Protein AF-A0A6G0KEN0-F1 (afdb_monomer)

Sequence (70 aa):
MLAECGVDRMEIKQCDVDTAFLYGKLEEEIYMELPEGLRELLDLTEAEVEDDVVCMLLQSLCGLKQASRV

Organism: NCBI:txid53985

pLDDT: mean 70.42, std 14.16, range [44.5, 89.31]

Nearest PDB structures (foldseek):
  3j81-assembly1_a  TM=2.977E-01  e=9.154E+00  Kluyveromyces lactis

Secondary structure (DSSP, 8-state):
--SSTTTS---------HHHHHTPPPSS--EEEPPHHHHHHHHHTT----TT-EEEP-SPPTT-TTT---

Solvent-accessible surface area (backbone atoms only — not comparable to full-atom values): 4815 Å² total; per-residue (Å²): 141,79,83,70,64,78,79,52,94,62,85,82,78,83,75,84,67,76,62,65,36,48,68,33,75,60,93,63,92,43,74,40,79,62,53,66,76,55,52,54,52,36,64,75,66,73,52,90,71,66,92,86,62,62,41,73,60,81,48,35,54,74,83,44,87,70,56,71,82,125

Mean predicted aligned error: 13.86 Å

Structure (mmCIF, N/CA/C/O backbone):
data_AF-A0A6G0KEN0-F1
#
_entry.id   AF-A0A6G0KEN0-F1
#
loop_
_atom_site.group_PDB
_atom_site.id
_atom_site.type_symbol
_atom_site.label_atom_id
_atom_site.label_alt_id
_atom_site.label_comp_id
_atom_site.label_asym_id
_atom_site.label_entity_id
_atom_site.label_seq_id
_atom_site.pdbx_PDB_ins_code
_atom_site.Cartn_x
_atom_site.Cartn_y
_atom_site.Cartn_z
_atom_site.occupancy
_atom_site.B_iso_or_equiv
_atom_site.auth_seq_id
_atom_site.auth_comp_id
_atom_site.auth_asym_id
_atom_site.auth_atom_id
_atom_site.pdbx_PDB_model_num
ATOM 1 N N . MET A 1 1 ? -35.330 -10.206 0.552 1.00 44.50 1 MET A N 1
ATOM 2 C CA . MET A 1 1 ? -36.451 -9.733 -0.291 1.00 44.50 1 MET A CA 1
ATOM 3 C C . MET A 1 1 ? -35.964 -9.524 -1.727 1.00 44.50 1 MET A C 1
ATOM 5 O O . MET A 1 1 ? -35.772 -8.395 -2.140 1.00 44.50 1 MET A O 1
ATOM 9 N N . LEU A 1 2 ? -35.701 -10.603 -2.476 1.00 45.12 2 LEU A N 1
ATOM 10 C CA . LEU A 1 2 ? -35.375 -10.542 -3.919 1.00 45.12 2 LEU A CA 1
ATOM 11 C C . LEU A 1 2 ? -36.303 -11.434 -4.765 1.00 45.12 2 LEU A C 1
ATOM 13 O O . LEU A 1 2 ? -36.196 -11.453 -5.983 1.00 45.12 2 LEU A O 1
ATOM 17 N N . ALA A 1 3 ? -37.213 -12.178 -4.127 1.00 47.59 3 ALA A N 1
ATOM 18 C CA . ALA A 1 3 ? -38.065 -13.157 -4.801 1.00 47.59 3 ALA A CA 1
ATOM 19 C C . ALA A 1 3 ? -39.402 -12.580 -5.303 1.00 47.59 3 ALA A C 1
ATOM 21 O O . ALA A 1 3 ? -40.071 -13.226 -6.099 1.00 47.59 3 ALA A O 1
ATOM 22 N N . GLU A 1 4 ? -39.798 -11.383 -4.859 1.00 51.47 4 GLU A N 1
ATOM 23 C CA . GLU A 1 4 ? -41.140 -10.837 -5.131 1.00 51.47 4 GLU A CA 1
ATOM 24 C C . GLU A 1 4 ? -41.178 -9.842 -6.307 1.00 51.47 4 GLU A C 1
ATOM 26 O O . GLU A 1 4 ? -42.220 -9.655 -6.926 1.00 51.47 4 GLU A O 1
ATOM 31 N N . CYS A 1 5 ? -40.034 -9.277 -6.712 1.00 50.59 5 CYS A N 1
ATOM 32 C CA . CYS A 1 5 ? -39.964 -8.266 -7.781 1.00 50.59 5 CYS A CA 1
ATOM 33 C C . CYS A 1 5 ? -40.076 -8.831 -9.211 1.00 50.59 5 CYS A C 1
ATOM 35 O O . CYS A 1 5 ? -39.908 -8.092 -10.175 1.00 50.59 5 CYS A O 1
ATOM 37 N N . GLY A 1 6 ? -40.314 -10.136 -9.375 1.00 51.88 6 GLY A N 1
ATOM 38 C CA . GLY A 1 6 ? -40.504 -10.753 -10.693 1.00 51.88 6 GLY A CA 1
ATOM 39 C C . GLY A 1 6 ? -41.938 -10.666 -11.226 1.00 51.88 6 GLY A C 1
ATOM 40 O O . GLY A 1 6 ? -42.155 -10.910 -12.411 1.00 51.88 6 GLY A O 1
ATOM 41 N N . VAL A 1 7 ? -42.915 -10.356 -10.364 1.00 58.31 7 VAL A N 1
ATOM 42 C CA . VAL A 1 7 ? -44.349 -10.405 -10.709 1.00 58.31 7 VAL A CA 1
ATOM 43 C C . VAL A 1 7 ? -44.861 -9.054 -11.205 1.00 58.31 7 VAL A C 1
ATOM 45 O O . VAL A 1 7 ? -45.603 -8.998 -12.185 1.00 58.31 7 VAL A O 1
ATOM 48 N N . ASP A 1 8 ? -44.381 -7.965 -10.615 1.00 61.00 8 ASP A N 1
ATOM 49 C CA . ASP A 1 8 ? -44.636 -6.612 -11.091 1.00 61.00 8 ASP A CA 1
ATOM 50 C C . ASP A 1 8 ? -43.415 -6.164 -11.884 1.00 61.00 8 ASP A C 1
ATOM 52 O O . ASP A 1 8 ? -42.318 -6.158 -11.339 1.00 61.00 8 ASP A O 1
ATOM 56 N N . ARG A 1 9 ? -43.576 -5.826 -13.170 1.00 55.69 9 ARG A N 1
ATOM 57 C CA . ARG A 1 9 ? -42.517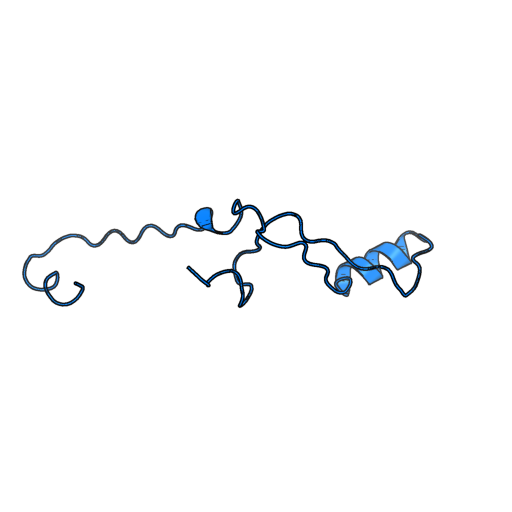 -5.383 -14.104 1.00 55.69 9 ARG A CA 1
ATOM 58 C C . ARG A 1 9 ? -41.829 -4.076 -13.660 1.00 55.69 9 ARG A C 1
ATOM 60 O O . ARG A 1 9 ? -41.879 -3.069 -14.362 1.00 55.69 9 ARG A O 1
ATOM 67 N N . MET A 1 10 ? -41.220 -4.066 -12.487 1.00 64.19 10 MET A N 1
ATOM 68 C CA . MET A 1 10 ? -40.443 -2.962 -11.964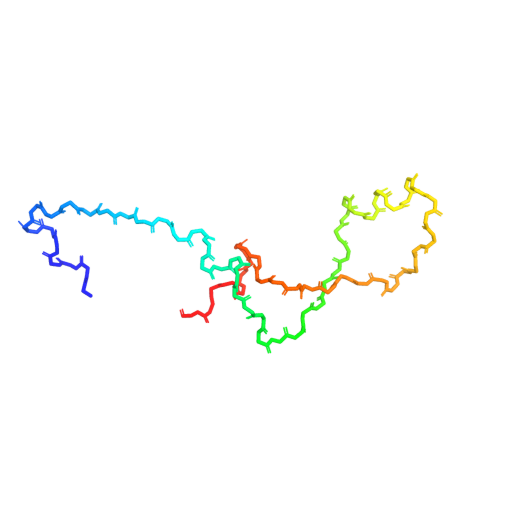 1.00 64.19 10 MET A CA 1
ATOM 69 C C . MET A 1 10 ? -39.078 -2.979 -12.645 1.00 64.19 10 MET A C 1
ATOM 71 O O . MET A 1 10 ? -38.378 -3.991 -12.645 1.00 64.19 10 MET A O 1
ATOM 75 N N . GLU A 1 11 ? -38.706 -1.854 -13.254 1.00 61.12 11 GLU A N 1
ATOM 76 C CA . GLU A 1 11 ? -37.371 -1.668 -13.814 1.00 61.12 11 GLU A CA 1
ATOM 77 C C . GLU A 1 11 ? -36.337 -1.731 -12.686 1.00 61.12 11 GLU A C 1
ATOM 79 O O . GLU A 1 11 ? -36.239 -0.828 -11.851 1.00 61.12 11 GLU A O 1
ATOM 84 N N . ILE A 1 12 ? -35.552 -2.806 -12.659 1.00 62.59 12 ILE A N 1
ATOM 85 C CA . ILE A 1 12 ? -34.416 -2.928 -11.751 1.00 62.59 12 ILE A CA 1
ATOM 86 C C . ILE A 1 12 ? -33.292 -2.060 -12.315 1.00 62.59 12 ILE A C 1
ATOM 88 O O . ILE A 1 12 ? -32.631 -2.429 -13.284 1.00 62.59 12 ILE A O 1
ATOM 92 N N . LYS A 1 13 ? -33.067 -0.896 -11.705 1.00 62.78 13 LYS A N 1
ATOM 93 C CA . LYS A 1 13 ? -31.860 -0.100 -11.938 1.00 62.78 13 LYS A CA 1
ATOM 94 C C . LYS A 1 13 ? -30.791 -0.546 -10.950 1.00 62.78 13 LYS A C 1
ATOM 96 O O . LYS A 1 13 ? -30.833 -0.191 -9.776 1.00 62.78 13 LYS A O 1
ATOM 101 N N . GLN A 1 14 ? -29.856 -1.358 -11.432 1.00 58.38 14 GLN A N 1
ATOM 102 C CA . GLN A 1 14 ? -28.617 -1.647 -10.722 1.00 58.38 14 GLN A CA 1
ATOM 103 C C . GLN A 1 14 ? -27.714 -0.417 -10.848 1.00 58.38 14 GLN A C 1
ATOM 105 O O . GLN A 1 14 ? -27.259 -0.087 -11.941 1.00 58.38 14 GLN A O 1
ATOM 110 N N . CYS A 1 15 ? -27.510 0.293 -9.743 1.00 60.41 15 CYS A N 1
ATOM 111 C CA . CYS A 1 15 ? -26.465 1.303 -9.650 1.00 60.41 15 CYS A CA 1
ATOM 112 C C . CYS A 1 15 ? -25.214 0.601 -9.131 1.00 60.41 15 CYS A C 1
ATOM 114 O O . CYS A 1 15 ? -25.221 0.126 -7.994 1.00 60.41 15 CYS A O 1
ATOM 116 N N . ASP A 1 16 ? -24.177 0.512 -9.962 1.00 59.66 16 ASP A N 1
ATOM 117 C CA . ASP A 1 16 ? -22.863 0.088 -9.493 1.00 59.66 16 ASP A CA 1
ATOM 118 C C . ASP A 1 16 ? -22.311 1.195 -8.594 1.00 59.66 16 ASP A C 1
ATOM 120 O O . ASP A 1 16 ? -22.215 2.358 -9.001 1.00 59.66 16 ASP A O 1
ATOM 124 N N . VAL A 1 17 ? -22.058 0.872 -7.329 1.00 57.28 17 VAL A N 1
ATOM 125 C CA . VAL A 1 17 ? -21.535 1.836 -6.357 1.00 57.28 17 VAL A CA 1
ATOM 126 C C . VAL A 1 17 ? -20.026 1.644 -6.286 1.00 57.28 17 VAL A C 1
ATOM 128 O O . VAL A 1 17 ? -19.488 1.225 -5.264 1.00 57.28 17 VAL A O 1
ATOM 131 N N . ASP A 1 18 ? -19.337 1.970 -7.381 1.00 58.56 18 ASP A N 1
ATOM 132 C CA . ASP A 1 18 ? -17.872 1.864 -7.485 1.00 58.56 18 ASP A CA 1
ATOM 133 C C . ASP A 1 18 ? -17.153 2.652 -6.375 1.00 58.56 18 ASP A C 1
ATOM 135 O O . ASP A 1 18 ? -16.058 2.312 -5.926 1.00 58.56 18 ASP A O 1
ATOM 139 N N . THR A 1 19 ? -17.787 3.719 -5.887 1.00 51.88 19 THR A N 1
ATOM 140 C CA . THR A 1 19 ? -17.191 4.703 -4.981 1.00 51.88 19 THR A CA 1
ATOM 141 C C . THR A 1 19 ? -17.402 4.438 -3.493 1.00 51.88 19 THR A C 1
ATOM 143 O O . THR A 1 19 ? -16.738 5.086 -2.686 1.00 51.88 19 THR A O 1
ATOM 146 N N . ALA A 1 20 ? -18.255 3.492 -3.085 1.00 56.41 20 ALA A N 1
ATOM 147 C CA . ALA A 1 20 ? -18.446 3.217 -1.654 1.00 56.41 20 ALA A CA 1
ATOM 148 C C . ALA A 1 20 ? -17.184 2.617 -1.014 1.00 56.41 20 ALA A C 1
ATOM 150 O O . ALA A 1 20 ? -16.851 2.945 0.123 1.00 56.41 20 ALA A O 1
ATOM 151 N N . PHE A 1 21 ? -16.453 1.789 -1.766 1.00 56.81 21 PHE A N 1
ATOM 152 C CA . PHE A 1 21 ? -15.236 1.147 -1.277 1.00 56.81 21 PHE A CA 1
ATOM 153 C C . PHE A 1 21 ? -14.006 2.041 -1.403 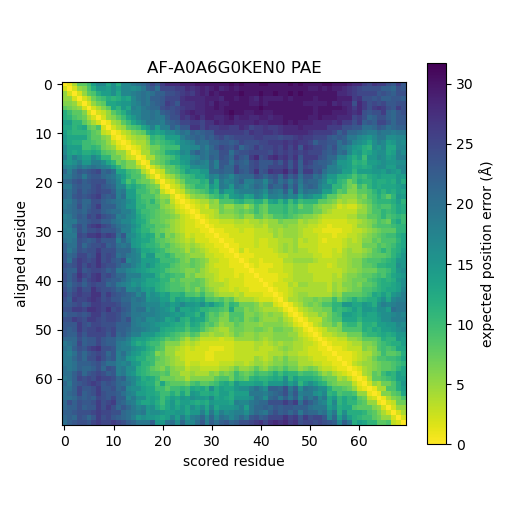1.00 56.81 21 PHE A C 1
ATOM 155 O O . PHE A 1 21 ? -13.154 1.987 -0.536 1.00 56.81 21 PHE A O 1
ATOM 162 N N . LEU A 1 22 ? -13.921 2.910 -2.413 1.00 55.91 22 LEU A N 1
ATOM 163 C CA . LEU A 1 22 ? -12.719 3.725 -2.649 1.00 55.91 22 LEU A CA 1
ATOM 164 C C . LEU A 1 22 ? -12.506 4.849 -1.622 1.00 55.91 22 LEU A C 1
ATOM 166 O O . LEU A 1 22 ? -11.385 5.316 -1.438 1.00 55.91 22 LEU A O 1
ATOM 170 N N . TYR A 1 23 ? -13.567 5.285 -0.938 1.00 59.62 23 TYR A N 1
ATOM 171 C CA . TYR A 1 23 ? -13.506 6.375 0.047 1.00 59.62 23 TYR A CA 1
ATOM 172 C C . TYR A 1 23 ? -13.761 5.924 1.487 1.00 59.62 23 TYR A C 1
ATOM 174 O O . TYR A 1 23 ? -13.794 6.761 2.394 1.00 59.62 23 TYR A O 1
ATOM 182 N N . GLY A 1 24 ? -13.926 4.618 1.717 1.00 65.81 24 GLY A N 1
ATOM 183 C CA . GLY A 1 24 ? -14.003 4.066 3.063 1.00 65.81 24 GLY A CA 1
ATOM 184 C C . 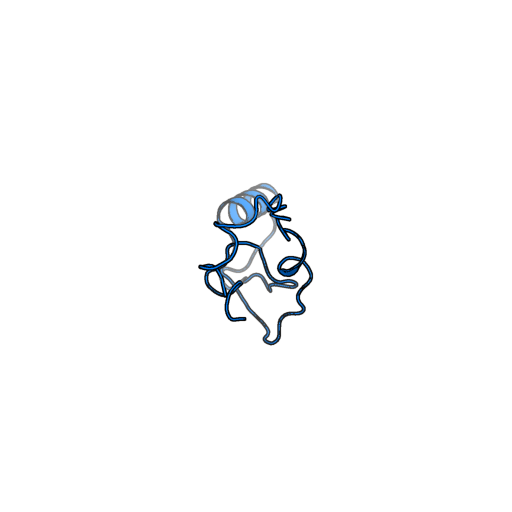GLY A 1 24 ? -12.700 4.343 3.807 1.00 65.81 24 GLY A C 1
ATOM 185 O O . GLY A 1 24 ? -11.625 3.929 3.359 1.00 65.81 24 GL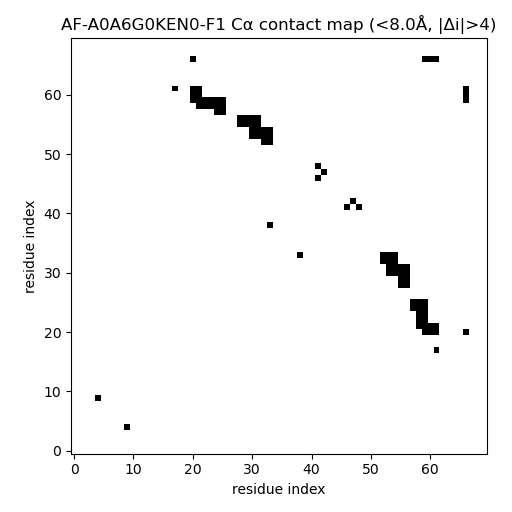Y A O 1
ATOM 186 N N . LYS A 1 25 ? -12.789 5.058 4.935 1.00 69.06 25 LYS A N 1
ATOM 187 C CA . LYS A 1 25 ? -11.663 5.146 5.868 1.00 69.06 25 LYS A CA 1
ATOM 188 C C . LYS A 1 25 ? -11.319 3.734 6.319 1.00 69.06 25 LYS A C 1
ATOM 190 O O . LYS A 1 25 ? -12.220 2.959 6.628 1.00 69.06 25 LYS A O 1
ATOM 195 N N . LEU A 1 26 ? -10.033 3.420 6.343 1.00 76.31 26 LEU A N 1
ATOM 196 C CA . LEU A 1 26 ? -9.571 2.162 6.902 1.00 76.31 26 LEU A CA 1
ATOM 197 C C . LEU A 1 26 ? -9.809 2.184 8.413 1.00 76.31 26 LEU A C 1
ATOM 199 O O . LEU A 1 26 ? -9.481 3.168 9.078 1.00 76.31 26 LEU A O 1
ATOM 203 N N . GLU A 1 27 ? -10.417 1.122 8.937 1.00 78.44 27 GLU A N 1
ATOM 204 C CA . GLU A 1 27 ? -10.575 0.941 10.385 1.00 78.44 27 GLU A CA 1
ATOM 205 C C . GLU A 1 27 ? -9.234 0.597 11.051 1.00 78.44 27 GLU A C 1
ATOM 207 O O . GLU A 1 27 ? -9.021 0.924 12.217 1.00 78.44 27 GLU A O 1
ATOM 212 N N . GLU A 1 28 ? -8.319 -0.009 10.290 1.00 81.06 28 GLU A N 1
ATOM 213 C CA . GLU A 1 28 ? -7.009 -0.482 10.735 1.00 81.06 28 GLU A CA 1
ATOM 214 C C . GLU A 1 28 ? -5.897 0.042 9.812 1.00 81.06 28 GLU A C 1
ATOM 216 O O . GLU A 1 28 ? -6.113 0.272 8.621 1.00 81.06 28 GLU A O 1
ATOM 221 N N . GLU A 1 29 ? -4.687 0.207 10.347 1.00 86.00 29 GLU A N 1
ATOM 222 C CA . GLU A 1 29 ? -3.505 0.519 9.539 1.00 86.00 29 GLU A CA 1
ATOM 223 C C . GLU A 1 29 ? -3.038 -0.744 8.807 1.00 86.00 29 GLU A C 1
ATOM 225 O O . GLU A 1 29 ? -2.660 -1.738 9.428 1.00 86.00 29 GLU A O 1
ATOM 230 N N . ILE A 1 30 ? -3.073 -0.709 7.474 1.00 86.31 30 ILE A N 1
ATOM 231 C CA . ILE A 1 30 ? -2.693 -1.843 6.631 1.00 86.31 30 ILE A CA 1
ATO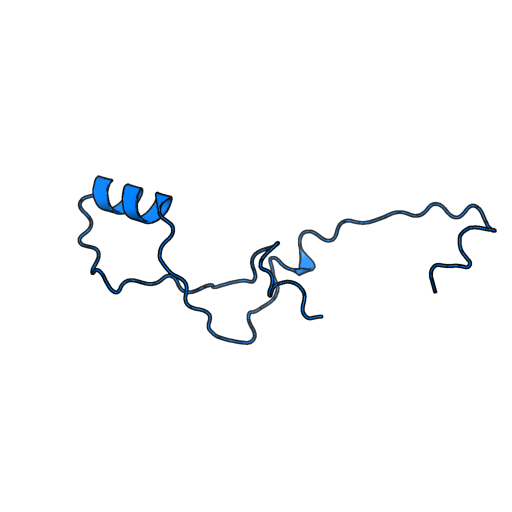M 232 C C . ILE A 1 30 ? -1.376 -1.524 5.932 1.00 86.31 30 ILE A C 1
ATOM 234 O O . ILE A 1 30 ? -1.274 -0.539 5.199 1.00 86.31 30 ILE A O 1
ATOM 238 N N . TYR A 1 31 ? -0.397 -2.407 6.117 1.00 89.12 31 TYR A N 1
ATOM 239 C CA . TYR A 1 31 ? 0.856 -2.413 5.372 1.00 89.12 31 TYR A CA 1
ATOM 240 C C . TYR A 1 31 ? 0.841 -3.537 4.335 1.00 89.12 31 TYR A C 1
ATOM 242 O O . TYR A 1 31 ? 0.305 -4.617 4.587 1.00 89.12 31 TYR A O 1
ATOM 250 N N . MET A 1 32 ? 1.426 -3.289 3.169 1.00 87.81 32 MET A N 1
ATOM 251 C CA . MET A 1 32 ? 1.534 -4.259 2.085 1.00 87.81 32 MET A CA 1
ATOM 2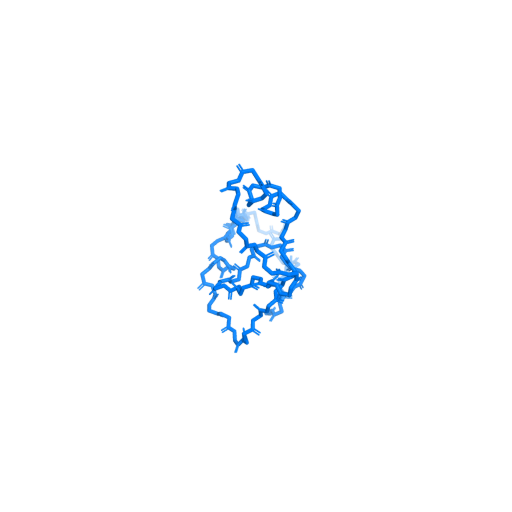52 C C . MET A 1 32 ? 2.931 -4.241 1.478 1.00 87.81 32 MET A C 1
ATOM 254 O O . MET A 1 32 ? 3.624 -3.222 1.505 1.00 87.81 32 MET A O 1
ATOM 258 N N . GLU A 1 33 ? 3.329 -5.375 0.914 1.00 89.31 33 GLU A N 1
ATOM 259 C CA . GLU A 1 33 ? 4.554 -5.472 0.128 1.00 89.31 33 GLU A CA 1
ATOM 260 C C . GLU A 1 33 ? 4.518 -4.485 -1.043 1.00 89.31 33 GLU A C 1
ATOM 262 O O . GLU A 1 33 ? 3.456 -4.174 -1.600 1.00 89.31 33 GLU A O 1
ATOM 267 N N . LEU A 1 34 ? 5.695 -3.980 -1.401 1.00 88.88 34 LEU A N 1
ATOM 268 C CA . LEU A 1 34 ? 5.843 -3.072 -2.523 1.00 88.88 34 LEU A CA 1
ATOM 269 C C . LEU A 1 34 ? 5.456 -3.801 -3.826 1.00 88.88 34 LEU A C 1
ATOM 271 O O . LEU A 1 34 ? 6.015 -4.860 -4.111 1.00 88.88 34 LEU A O 1
ATOM 275 N N . PRO A 1 35 ? 4.536 -3.259 -4.642 1.00 87.94 35 PRO A N 1
ATOM 276 C CA . PRO A 1 35 ? 4.198 -3.870 -5.923 1.00 87.94 35 PRO A CA 1
ATOM 277 C C . PRO A 1 35 ? 5.419 -3.966 -6.846 1.00 87.94 35 PRO A C 1
ATOM 279 O O . PRO A 1 35 ? 6.196 -3.015 -6.931 1.00 87.94 35 PRO A O 1
ATOM 282 N N . GLU A 1 36 ? 5.539 -5.063 -7.600 1.00 86.56 36 GLU A N 1
ATOM 283 C CA . GLU A 1 36 ? 6.674 -5.314 -8.509 1.00 86.56 36 GLU A CA 1
ATOM 284 C C . GLU A 1 36 ? 6.924 -4.137 -9.464 1.00 86.56 36 GLU A C 1
ATOM 286 O O . GLU A 1 36 ? 8.026 -3.602 -9.513 1.00 86.56 36 GLU A O 1
ATOM 291 N N . GLY A 1 37 ? 5.875 -3.635 -10.126 1.00 86.94 37 GLY A N 1
ATOM 292 C CA . GLY A 1 37 ? 6.000 -2.496 -11.044 1.00 86.94 37 GLY A CA 1
ATOM 293 C C . GLY A 1 37 ? 6.427 -1.183 -10.375 1.00 86.94 37 GLY A C 1
ATOM 294 O O . GLY A 1 37 ? 6.947 -0.298 -11.048 1.00 86.94 37 GLY A O 1
ATOM 295 N N . LEU A 1 38 ? 6.232 -1.035 -9.059 1.00 85.75 38 LEU A N 1
ATOM 296 C CA . LEU A 1 38 ? 6.750 0.113 -8.315 1.00 85.75 38 LEU A CA 1
ATOM 297 C C . LEU A 1 38 ? 8.216 -0.100 -7.913 1.00 85.75 38 LEU A C 1
ATOM 299 O O . LEU A 1 38 ? 8.990 0.847 -8.008 1.00 85.75 38 LEU A O 1
ATOM 303 N N . ARG A 1 39 ? 8.618 -1.322 -7.532 1.00 84.88 39 ARG A N 1
ATOM 304 C CA . ARG A 1 39 ? 10.032 -1.663 -7.282 1.00 84.88 39 ARG A CA 1
ATOM 305 C C . ARG A 1 39 ? 10.878 -1.400 -8.530 1.00 84.88 39 ARG A C 1
ATOM 30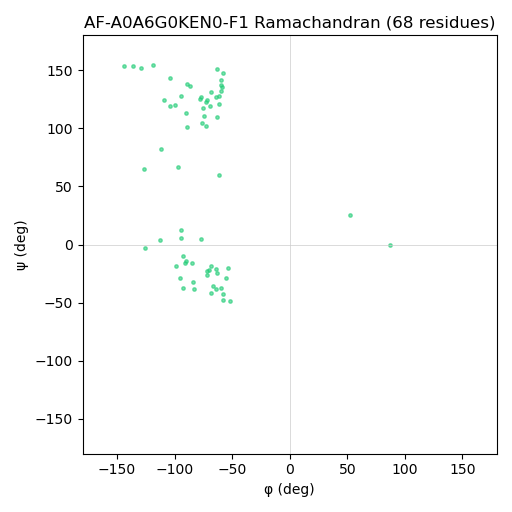7 O O . ARG A 1 39 ? 11.865 -0.683 -8.444 1.00 84.88 39 ARG A O 1
ATOM 314 N N . GLU A 1 40 ? 10.411 -1.861 -9.690 1.00 86.38 40 GLU A N 1
ATOM 315 C CA . GLU A 1 40 ? 11.074 -1.625 -10.979 1.00 86.38 40 GLU A CA 1
ATOM 316 C C . GLU A 1 40 ? 11.244 -0.129 -11.282 1.00 86.38 40 GLU A C 1
ATOM 318 O O . GLU A 1 40 ? 12.306 0.302 -11.725 1.00 86.38 40 GLU A O 1
ATOM 323 N N . LEU A 1 41 ? 10.219 0.693 -11.025 1.00 87.31 41 LEU A N 1
ATOM 324 C CA . LEU A 1 41 ? 10.316 2.143 -11.219 1.00 87.31 41 LEU A CA 1
ATOM 325 C C . LEU A 1 41 ? 11.342 2.790 -10.287 1.00 87.31 41 LEU A C 1
ATOM 327 O O . LEU A 1 41 ? 12.040 3.710 -10.709 1.00 87.31 41 LEU A O 1
ATOM 331 N N . LEU A 1 42 ? 11.435 2.330 -9.041 1.00 85.38 42 LEU A N 1
ATOM 332 C CA . LEU A 1 42 ? 12.397 2.863 -8.081 1.00 85.38 42 LEU A CA 1
ATOM 333 C C . LEU A 1 42 ? 13.833 2.509 -8.481 1.00 85.38 42 LEU A C 1
ATOM 335 O O . LEU A 1 42 ? 14.685 3.403 -8.482 1.00 85.38 42 LEU A O 1
ATOM 339 N N . ASP A 1 43 ? 14.063 1.275 -8.938 1.00 83.19 43 ASP A N 1
ATOM 340 C CA . ASP A 1 43 ? 15.358 0.817 -9.454 1.00 83.19 43 ASP A CA 1
ATOM 341 C C . ASP A 1 43 ? 15.820 1.659 -10.660 1.00 83.19 43 ASP A C 1
ATOM 343 O O . ASP A 1 43 ? 16.997 1.997 -10.782 1.00 83.19 43 ASP A O 1
ATOM 347 N N . LEU A 1 44 ? 14.888 2.070 -11.532 1.00 86.19 44 LEU A N 1
ATOM 348 C CA . LEU A 1 44 ? 15.172 2.958 -12.670 1.00 86.19 44 LEU A CA 1
ATOM 349 C C . LEU A 1 44 ? 15.511 4.400 -12.263 1.00 86.19 44 LEU A C 1
ATOM 351 O O . LEU A 1 44 ? 16.113 5.128 -13.053 1.00 86.19 44 LEU A O 1
ATOM 355 N N . THR A 1 45 ? 15.099 4.834 -11.072 1.00 82.94 45 THR A N 1
ATOM 356 C CA . THR A 1 45 ? 15.336 6.200 -10.575 1.00 82.94 45 THR A CA 1
ATOM 357 C C . THR A 1 45 ? 16.589 6.333 -9.706 1.00 82.94 45 THR A C 1
ATOM 359 O O . THR A 1 45 ? 16.815 7.413 -9.166 1.00 82.94 45 THR A O 1
ATOM 362 N N . GLU A 1 46 ? 17.398 5.269 -9.575 1.00 78.06 46 GLU A N 1
ATOM 363 C CA . GLU A 1 46 ? 18.555 5.190 -8.658 1.00 78.06 46 GLU A CA 1
ATOM 364 C C . GLU A 1 46 ? 18.193 5.565 -7.206 1.00 78.06 46 GLU A C 1
ATOM 366 O O . GLU A 1 46 ? 19.035 6.014 -6.427 1.00 78.06 46 GLU A O 1
ATOM 371 N N . ALA A 1 47 ? 16.921 5.405 -6.830 1.00 78.19 47 ALA A N 1
ATOM 372 C CA . ALA A 1 47 ? 16.484 5.633 -5.466 1.00 78.19 47 ALA A CA 1
ATOM 373 C C . ALA A 1 47 ? 16.995 4.478 -4.598 1.00 78.19 47 ALA A C 1
ATOM 375 O O . ALA A 1 47 ? 16.686 3.319 -4.866 1.00 78.19 47 ALA A O 1
ATOM 376 N N . GLU A 1 48 ? 17.759 4.781 -3.549 1.00 75.12 48 GLU A N 1
ATOM 377 C CA . GLU A 1 48 ? 18.140 3.763 -2.571 1.00 75.12 48 GLU A CA 1
ATOM 378 C C . GLU A 1 48 ? 16.916 3.406 -1.723 1.00 75.12 48 GLU A C 1
ATOM 380 O O . GLU A 1 48 ? 16.494 4.162 -0.847 1.00 75.12 48 GLU A O 1
ATOM 385 N N . VAL A 1 49 ? 16.303 2.268 -2.044 1.00 76.31 49 VAL A N 1
ATOM 386 C CA . VAL A 1 49 ? 15.161 1.708 -1.321 1.00 76.31 49 VAL A CA 1
ATOM 387 C C . VAL A 1 49 ? 15.673 0.551 -0.480 1.00 76.31 49 VAL A C 1
ATOM 389 O O . VAL A 1 49 ? 16.198 -0.421 -1.021 1.00 76.31 49 VAL A O 1
ATOM 392 N N . GLU A 1 50 ? 15.519 0.652 0.839 1.00 79.69 50 GLU A N 1
ATOM 393 C CA . GLU A 1 50 ? 15.849 -0.450 1.742 1.00 79.69 50 GLU A CA 1
ATOM 394 C C . GLU A 1 50 ? 14.949 -1.671 1.450 1.00 79.69 50 GLU A C 1
ATOM 396 O O . GLU A 1 50 ? 13.824 -1.560 0.945 1.00 79.69 50 GLU A O 1
ATOM 401 N N . ASP A 1 51 ? 15.454 -2.874 1.719 1.00 77.25 51 ASP A N 1
ATOM 402 C CA . ASP A 1 51 ? 14.733 -4.115 1.404 1.00 77.25 51 ASP A CA 1
ATOM 403 C C . ASP A 1 51 ? 13.478 -4.321 2.268 1.00 77.25 51 ASP A C 1
ATOM 405 O O . ASP A 1 51 ? 12.581 -5.072 1.893 1.00 77.25 51 ASP A O 1
ATOM 409 N N . ASP A 1 52 ? 13.380 -3.625 3.397 1.00 82.38 52 ASP A N 1
ATOM 410 C CA . ASP A 1 52 ? 12.281 -3.656 4.361 1.00 82.38 52 ASP A CA 1
ATOM 411 C C . ASP A 1 52 ? 11.222 -2.560 4.139 1.00 82.38 52 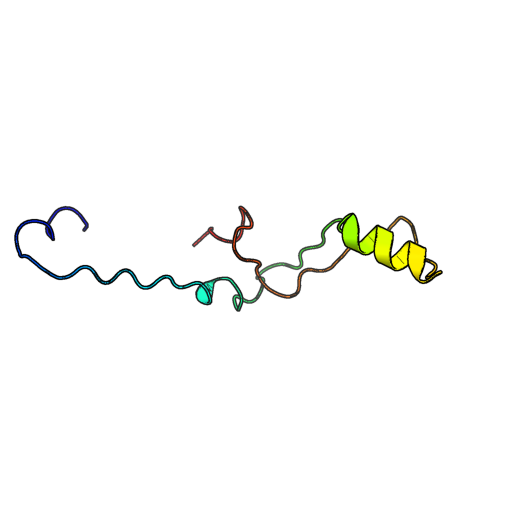ASP A C 1
ATOM 413 O O . ASP A 1 52 ? 10.333 -2.359 4.971 1.00 82.38 52 ASP A O 1
ATOM 417 N N . VAL A 1 53 ? 11.250 -1.883 2.986 1.00 85.56 53 VAL A N 1
ATOM 418 C CA . VAL A 1 53 ? 10.232 -0.890 2.626 1.00 85.56 53 VAL A CA 1
ATOM 419 C C . VAL A 1 53 ? 8.897 -1.558 2.284 1.00 85.56 53 VAL A C 1
ATOM 421 O O . VAL A 1 53 ? 8.781 -2.369 1.365 1.00 85.56 53 VAL A O 1
ATOM 424 N N . VAL A 1 54 ? 7.850 -1.130 2.990 1.00 89.06 54 VAL A N 1
ATOM 425 C CA . VAL A 1 54 ? 6.452 -1.527 2.772 1.00 89.06 54 VAL A CA 1
ATOM 426 C C . VAL A 1 54 ? 5.591 -0.316 2.406 1.00 89.06 54 VAL A C 1
ATOM 428 O O . VAL A 1 54 ? 5.895 0.821 2.770 1.00 89.06 54 VAL A O 1
ATOM 431 N N . CYS A 1 55 ? 4.486 -0.539 1.699 1.00 88.44 55 CYS A N 1
ATOM 432 C CA . CYS A 1 55 ? 3.486 0.493 1.432 1.00 88.44 55 CYS A CA 1
ATOM 433 C C . CYS A 1 55 ? 2.431 0.522 2.535 1.00 88.44 55 CYS A C 1
ATOM 435 O O . CYS A 1 55 ? 1.928 -0.522 2.938 1.00 88.44 55 CYS A O 1
ATOM 437 N N . MET A 1 56 ? 2.031 1.718 2.961 1.00 88.12 56 MET A N 1
ATOM 438 C CA . MET A 1 56 ? 0.861 1.900 3.817 1.00 88.12 56 MET A CA 1
ATOM 439 C C . MET A 1 56 ? -0.360 2.212 2.957 1.00 88.12 56 MET A C 1
ATOM 441 O O . MET A 1 56 ? -0.337 3.128 2.130 1.00 88.12 56 MET A O 1
ATOM 445 N N . LEU A 1 57 ? -1.437 1.465 3.163 1.00 85.44 57 LEU A N 1
ATOM 446 C CA . LEU A 1 57 ? -2.695 1.718 2.488 1.00 85.44 57 LEU A CA 1
ATOM 447 C C . LEU A 1 57 ? -3.391 2.915 3.146 1.00 85.44 57 LEU A C 1
ATOM 449 O O . LEU A 1 57 ? -3.574 2.940 4.357 1.00 85.44 57 LEU A O 1
ATOM 453 N N . LEU A 1 58 ? -3.780 3.915 2.353 1.00 82.25 58 LEU A N 1
ATOM 454 C CA . LEU A 1 58 ? -4.449 5.122 2.864 1.00 82.25 58 LEU A CA 1
ATOM 455 C C . LEU A 1 58 ? -5.976 5.036 2.782 1.00 82.25 58 LEU A C 1
ATOM 457 O O . LEU A 1 58 ? -6.685 5.668 3.565 1.00 82.25 58 LEU A O 1
ATOM 461 N N . GLN A 1 59 ? -6.485 4.288 1.805 1.00 77.12 59 GLN A N 1
ATOM 462 C CA . GLN A 1 59 ? -7.909 4.134 1.528 1.00 77.12 59 GLN A CA 1
ATOM 463 C C . GLN A 1 59 ? -8.185 2.711 1.061 1.00 77.12 59 GLN A C 1
ATOM 465 O O . GLN A 1 59 ? -7.315 2.048 0.498 1.00 77.12 59 GLN A O 1
ATOM 470 N N . SER A 1 60 ? -9.409 2.247 1.278 1.00 73.31 60 SER A N 1
ATOM 471 C CA . SER A 1 60 ? -9.828 0.929 0.812 1.00 73.31 60 SER A CA 1
ATOM 472 C C . SER A 1 60 ? -9.742 0.840 -0.722 1.00 73.31 60 SER A C 1
ATOM 474 O O . SER A 1 60 ? -10.260 1.694 -1.436 1.00 73.31 60 SER A O 1
ATOM 476 N N . LEU A 1 61 ? -9.070 -0.188 -1.251 1.00 70.44 61 LEU A N 1
ATOM 477 C CA . LEU A 1 61 ? -9.043 -0.457 -2.696 1.00 70.44 61 LEU A CA 1
ATOM 478 C C . LEU A 1 61 ? -10.250 -1.315 -3.079 1.00 70.44 61 LEU A C 1
ATOM 480 O O . LEU A 1 61 ? -10.549 -2.311 -2.415 1.00 70.44 61 LEU A O 1
ATOM 484 N N . CYS A 1 62 ? -10.917 -0.978 -4.182 1.00 61.41 62 CYS A N 1
ATOM 485 C CA . CYS A 1 62 ? -11.947 -1.836 -4.760 1.00 61.41 62 CYS A CA 1
ATOM 486 C C . CYS A 1 62 ? -11.346 -3.203 -5.144 1.00 61.41 62 CYS A C 1
ATOM 488 O O . CYS A 1 62 ? -10.292 -3.274 -5.775 1.00 61.41 62 CYS A O 1
ATOM 490 N N . GLY A 1 63 ? -12.008 -4.301 -4.768 1.00 61.03 63 GLY A N 1
ATOM 491 C CA . GLY A 1 63 ? -11.595 -5.655 -5.162 1.00 61.03 63 GLY A CA 1
ATOM 492 C C . GLY A 1 63 ? -10.564 -6.342 -4.258 1.00 61.03 63 GLY A C 1
ATOM 493 O O . GLY A 1 63 ? -10.248 -7.510 -4.491 1.00 61.03 63 GLY A O 1
ATOM 494 N N . LEU A 1 64 ? -10.086 -5.700 -3.183 1.00 60.53 64 LEU A N 1
ATOM 495 C CA . LEU A 1 64 ? -9.445 -6.444 -2.092 1.00 60.53 64 LEU A CA 1
ATOM 496 C C . LEU A 1 64 ? -10.466 -7.436 -1.516 1.00 60.53 64 LEU A C 1
ATOM 498 O O . LEU A 1 64 ? -11.608 -7.068 -1.253 1.00 60.53 64 LEU A O 1
ATOM 502 N N . LYS A 1 65 ? -10.060 -8.679 -1.225 1.00 57.53 65 LYS A N 1
ATOM 503 C CA . LYS A 1 65 ? -10.913 -9.649 -0.498 1.00 57.53 65 LYS A CA 1
ATOM 504 C C . LYS A 1 65 ? -11.445 -9.101 0.838 1.00 57.53 65 LYS A C 1
ATOM 506 O O . LYS A 1 65 ? -12.412 -9.636 1.368 1.00 57.53 65 LYS A O 1
ATOM 511 N N . GLN A 1 66 ? -10.799 -8.068 1.382 1.00 58.78 66 GLN A N 1
ATOM 512 C CA . GLN A 1 66 ? -11.222 -7.354 2.585 1.00 58.78 66 GLN A CA 1
ATOM 513 C C . GLN A 1 66 ? -12.140 -6.155 2.322 1.00 58.78 66 GLN A C 1
ATOM 515 O O . GLN A 1 66 ? -12.813 -5.720 3.248 1.00 58.78 66 GLN A O 1
ATOM 520 N N . ALA A 1 67 ? -12.225 -5.657 1.084 1.00 56.03 67 ALA A N 1
ATOM 521 C CA . ALA A 1 67 ? -13.092 -4.534 0.740 1.00 56.03 67 ALA A CA 1
ATOM 522 C C . ALA A 1 67 ? -14.577 -4.865 0.957 1.00 56.03 67 ALA A C 1
ATOM 524 O O . ALA A 1 67 ? -15.355 -3.965 1.234 1.00 56.03 67 ALA A O 1
ATOM 525 N N . SER A 1 68 ? -14.973 -6.144 0.929 1.00 51.00 68 SER A N 1
ATOM 526 C CA . SER A 1 68 ? -16.318 -6.575 1.324 1.00 51.00 68 SER A CA 1
ATOM 527 C C . SER A 1 68 ? -16.298 -7.406 2.614 1.00 51.00 68 SER A C 1
ATOM 529 O O . SER A 1 68 ? -16.349 -8.639 2.593 1.00 51.00 68 SER A O 1
ATOM 531 N N . ARG A 1 69 ? -16.258 -6.728 3.759 1.00 55.44 69 ARG A N 1
ATOM 532 C CA . ARG A 1 69 ? -16.821 -7.229 5.022 1.00 55.44 69 ARG A CA 1
ATOM 533 C C . ARG A 1 69 ? -17.774 -6.171 5.568 1.00 55.44 69 ARG A C 1
ATOM 535 O O . ARG A 1 69 ? -17.510 -5.559 6.593 1.00 55.44 69 ARG A O 1
ATOM 542 N N . VAL A 1 70 ? -18.853 -5.933 4.832 1.00 47.50 70 VAL A N 1
ATOM 543 C CA . VAL A 1 70 ? -20.001 -5.152 5.308 1.00 47.50 70 VAL A CA 1
ATOM 544 C C . VAL A 1 70 ? -21.232 -6.032 5.232 1.00 47.50 70 VAL A C 1
ATOM 546 O O . VAL A 1 70 ? -21.345 -6.760 4.218 1.00 47.50 70 VAL A O 1
#

Foldseek 3Di:
DPPPCPPPPDDDDDDDCQPPQFADADPDWDKAADDPVRVVVCVVVVNDDDPPDIDIDGGGDPPDPVSPPD

Radius of gyration: 20.09 Å; Cα contacts (8 Å, |Δi|>4): 45; chains: 1; bounding box: 63×20×25 Å

InterPro domains:
  IPR013103 Reverse transcriptase, RNA-dependent DNA polymerase [PF07727] (5-69)